Protein AF-A0A7J4T9Z7-F1 (afdb_monomer_lite)

Radius of gyration: 15.79 Å; chains: 1; bounding box: 37×26×43 Å

Foldseek 3Di:
DAPPFFPDNALLVLLCVLLVHDLVVLVVCVVVVVDDPVRSVVVSLVRSVVSDPDSDPVVSCVSSPPRHTDPCSVVVVVVCVVVVHDDDDDDPGDD

Secondary structure (DSSP, 8-state):
-BTTTBSSS-HHHHHHHHHT---HHHHHHHHTTSS-HHHHHHHHHHHHHHH-SS-SHHHHHHHHTT--B-TTHHHHHHHHHHTT-------SS--

Structure (mmCIF, N/CA/C/O backbone):
data_AF-A0A7J4T9Z7-F1
#
_entry.id   AF-A0A7J4T9Z7-F1
#
loop_
_atom_site.group_PDB
_atom_site.id
_atom_site.type_symbol
_atom_site.label_atom_id
_atom_site.label_alt_id
_atom_site.label_comp_id
_atom_site.label_asym_id
_atom_site.label_entity_id
_atom_site.label_seq_id
_atom_site.pdbx_PDB_ins_code
_atom_site.Cartn_x
_atom_site.Cartn_y
_atom_site.Cartn_z
_atom_site.occupancy
_atom_site.B_iso_or_equiv
_atom_site.auth_seq_id
_atom_site.auth_comp_id
_atom_site.auth_asym_id
_atom_site.auth_atom_id
_atom_site.pdbx_PDB_model_num
ATOM 1 N N . MET A 1 1 ? -7.406 -2.105 3.024 1.00 89.94 1 MET A N 1
ATOM 2 C CA . MET A 1 1 ? -6.294 -1.256 3.511 1.00 89.94 1 MET A CA 1
ATOM 3 C C . MET A 1 1 ? -6.103 -0.080 2.571 1.00 89.94 1 MET A C 1
ATOM 5 O O . MET A 1 1 ? -6.417 1.039 2.962 1.00 89.94 1 MET A O 1
ATOM 9 N N . ASP A 1 2 ? -5.670 -0.333 1.336 1.00 92.38 2 ASP A N 1
ATOM 10 C CA . ASP A 1 2 ? -5.570 0.691 0.293 1.00 92.38 2 ASP A CA 1
ATOM 11 C C . ASP A 1 2 ? -6.931 1.355 0.038 1.00 92.38 2 ASP A C 1
ATOM 13 O O . ASP A 1 2 ? -7.959 0.672 0.040 1.00 92.38 2 ASP A O 1
ATOM 17 N N . ARG A 1 3 ? -6.938 2.688 -0.108 1.00 91.25 3 ARG A N 1
ATOM 18 C CA . ARG A 1 3 ? -8.131 3.541 -0.297 1.00 91.25 3 ARG A CA 1
ATOM 19 C C . ARG A 1 3 ? -9.198 3.467 0.808 1.00 91.25 3 ARG A C 1
ATOM 21 O O . ARG A 1 3 ? -10.295 3.982 0.626 1.00 91.25 3 ARG A O 1
ATOM 28 N N . VAL A 1 4 ? -8.884 2.838 1.943 1.00 93.12 4 VAL A N 1
ATOM 29 C CA . VAL A 1 4 ? -9.750 2.768 3.138 1.00 93.12 4 VAL A CA 1
ATOM 30 C C . VAL A 1 4 ? -9.034 3.333 4.360 1.00 93.12 4 VAL A C 1
ATOM 32 O O . VAL A 1 4 ? -9.592 4.153 5.071 1.00 93.12 4 VAL A O 1
ATOM 35 N N . LEU A 1 5 ? -7.799 2.889 4.608 1.00 93.19 5 LEU A N 1
ATOM 36 C CA . LEU A 1 5 ? -6.933 3.389 5.684 1.00 93.19 5 LEU A CA 1
ATOM 37 C C . LEU A 1 5 ? -5.784 4.223 5.118 1.00 93.19 5 LEU A C 1
ATOM 39 O O . LEU A 1 5 ? -5.319 5.156 5.759 1.00 93.19 5 LEU A O 1
ATOM 43 N N . VAL A 1 6 ? -5.333 3.871 3.916 1.00 93.88 6 VAL A N 1
ATOM 44 C CA . VAL A 1 6 ? -4.296 4.574 3.163 1.00 93.88 6 VAL A CA 1
ATOM 45 C C . VAL A 1 6 ? -4.953 5.590 2.235 1.00 93.88 6 VAL A C 1
ATOM 47 O O . VAL A 1 6 ? -5.796 5.212 1.418 1.00 93.88 6 VAL A O 1
ATOM 50 N N . ASP A 1 7 ? -4.525 6.847 2.328 1.00 94.94 7 ASP A N 1
ATOM 51 C CA . ASP A 1 7 ? -4.949 7.953 1.461 1.00 94.94 7 ASP A CA 1
ATOM 52 C C . ASP A 1 7 ? -4.063 8.048 0.208 1.00 94.94 7 ASP A C 1
ATOM 54 O O . ASP A 1 7 ? -3.404 9.041 -0.093 1.00 94.94 7 ASP A O 1
ATOM 58 N N . HIS A 1 8 ? -3.972 6.925 -0.495 1.00 92.38 8 HIS A N 1
ATOM 59 C CA . HIS A 1 8 ? -3.235 6.776 -1.741 1.00 92.38 8 HIS A CA 1
ATOM 60 C C . HIS A 1 8 ? -3.935 5.738 -2.615 1.00 92.38 8 HIS A C 1
ATOM 62 O O . HIS A 1 8 ? -4.729 4.937 -2.114 1.00 92.38 8 HIS A O 1
ATOM 68 N N . PHE A 1 9 ? -3.630 5.715 -3.916 1.00 90.75 9 PHE A N 1
ATOM 69 C CA . PHE A 1 9 ? -4.229 4.737 -4.828 1.00 90.75 9 PHE A CA 1
ATOM 70 C C . PHE A 1 9 ? -3.964 3.297 -4.366 1.00 90.75 9 PHE A C 1
ATOM 72 O O . PHE A 1 9 ? -4.889 2.494 -4.266 1.00 90.75 9 PHE A O 1
ATOM 79 N N . SER A 1 10 ? -2.711 3.007 -4.019 1.00 91.12 10 SER A N 1
ATOM 80 C CA . SER A 1 10 ? -2.299 1.821 -3.274 1.00 91.12 10 SER A CA 1
ATOM 81 C C . SER A 1 10 ? -0.918 2.028 -2.658 1.00 91.12 10 SER A C 1
ATOM 83 O O . SER A 1 10 ? -0.165 2.920 -3.070 1.00 91.12 10 SER A O 1
ATOM 85 N N . THR A 1 11 ? -0.567 1.180 -1.694 1.00 92.81 11 THR A N 1
ATOM 86 C CA . THR A 1 11 ? 0.780 1.142 -1.105 1.00 92.81 11 THR A CA 1
ATOM 87 C C . THR A 1 11 ? 1.837 0.741 -2.147 1.00 92.81 11 THR A C 1
ATOM 89 O O . THR A 1 11 ? 2.952 1.256 -2.125 1.00 92.81 11 THR A O 1
ATOM 92 N N . TRP A 1 12 ? 1.479 -0.112 -3.115 1.00 93.81 12 TRP A N 1
ATOM 93 C CA . TRP A 1 12 ? 2.333 -0.443 -4.263 1.00 93.81 12 TRP A CA 1
ATOM 94 C C . TRP A 1 12 ? 2.601 0.776 -5.150 1.00 93.81 12 TRP A C 1
ATOM 96 O O . TRP A 1 12 ? 3.759 1.082 -5.422 1.00 93.81 12 TRP A O 1
ATOM 106 N N . GLN A 1 13 ? 1.553 1.531 -5.505 1.00 94.12 13 GLN A N 1
ATOM 107 C CA . GLN A 1 13 ? 1.697 2.756 -6.294 1.00 94.12 13 GLN A CA 1
ATOM 108 C C . GLN A 1 13 ? 2.594 3.773 -5.589 1.00 94.12 13 GLN A C 1
ATOM 110 O O . GLN A 1 13 ? 3.463 4.362 -6.216 1.00 94.12 13 GLN A O 1
ATOM 115 N N . PHE A 1 14 ? 2.460 3.914 -4.268 1.00 95.31 14 PHE A N 1
ATOM 116 C CA . PHE A 1 14 ? 3.311 4.813 -3.488 1.00 95.31 14 PHE A CA 1
ATOM 117 C C . PHE A 1 14 ? 4.804 4.446 -3.582 1.00 95.31 14 PHE A C 1
ATOM 119 O O . PHE A 1 14 ? 5.670 5.322 -3.646 1.00 95.31 14 PHE A O 1
ATOM 126 N N . VAL A 1 15 ? 5.123 3.147 -3.621 1.00 95.19 15 VAL A N 1
ATOM 127 C CA . VAL A 1 15 ? 6.494 2.673 -3.859 1.00 95.19 15 VAL A CA 1
ATOM 128 C C . VAL A 1 15 ? 6.952 2.984 -5.281 1.00 95.19 15 VAL A C 1
ATOM 130 O O . VAL A 1 15 ? 8.078 3.456 -5.452 1.00 95.19 15 VAL A O 1
ATOM 133 N N . TYR A 1 16 ? 6.104 2.755 -6.286 1.00 95.81 16 TYR A N 1
ATOM 134 C CA . TYR A 1 16 ? 6.438 3.070 -7.675 1.00 95.81 16 TYR A CA 1
ATOM 135 C C . TYR A 1 16 ? 6.717 4.560 -7.864 1.00 95.81 16 TYR A C 1
ATOM 137 O O . TYR A 1 16 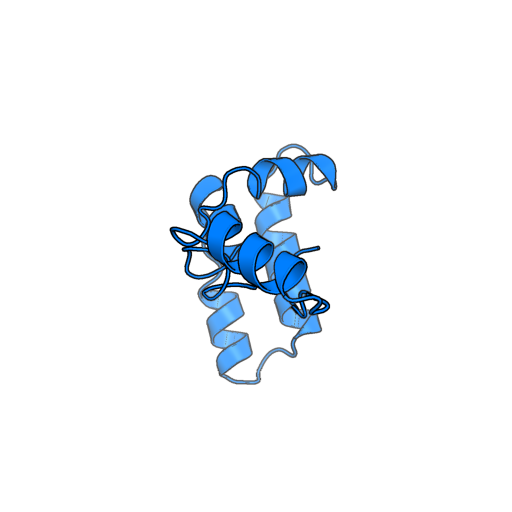? 7.741 4.917 -8.443 1.00 95.81 16 TYR A O 1
ATOM 145 N N . ASP A 1 17 ? 5.883 5.421 -7.284 1.00 95.19 17 ASP A N 1
ATOM 146 C CA . ASP A 1 17 ? 6.015 6.874 -7.375 1.00 95.19 17 ASP A CA 1
ATOM 147 C C . ASP A 1 17 ? 7.333 7.358 -6.755 1.00 95.19 17 ASP A C 1
ATOM 149 O O . ASP A 1 17 ? 8.048 8.168 -7.350 1.00 95.19 17 ASP A O 1
ATOM 153 N N . LYS A 1 18 ? 7.720 6.811 -5.593 1.00 94.88 18 LYS A N 1
ATOM 154 C CA . LYS A 1 18 ? 9.015 7.114 -4.957 1.00 94.88 18 LYS A CA 1
ATOM 155 C C . LYS A 1 18 ? 10.216 6.674 -5.781 1.00 94.88 18 LYS A C 1
ATOM 157 O O . LYS A 1 18 ? 11.250 7.337 -5.743 1.00 94.88 18 LYS A O 1
ATOM 162 N N . LEU A 1 19 ? 10.099 5.540 -6.464 1.00 95.75 19 LEU A N 1
ATOM 163 C CA . LEU A 1 19 ? 11.140 5.010 -7.342 1.00 95.75 19 LEU A CA 1
ATOM 164 C C . LEU A 1 19 ? 11.076 5.600 -8.757 1.00 95.75 19 LEU A C 1
ATOM 166 O O . LEU A 1 19 ? 11.966 5.322 -9.556 1.00 95.75 19 LEU A O 1
ATOM 170 N N . GLN A 1 20 ? 10.059 6.414 -9.057 1.00 96.44 20 GLN A N 1
ATOM 171 C CA . GLN A 1 20 ? 9.789 6.980 -10.379 1.00 96.44 20 GLN A CA 1
ATOM 172 C C . GLN A 1 20 ? 9.677 5.905 -11.476 1.00 96.44 20 GLN A C 1
ATOM 174 O O . GLN A 1 20 ? 10.157 6.080 -12.596 1.00 96.44 20 GLN A O 1
ATOM 179 N N . ILE A 1 21 ? 9.039 4.784 -11.140 1.00 96.81 21 ILE A N 1
ATOM 180 C CA . ILE A 1 21 ? 8.752 3.656 -12.038 1.00 96.81 21 ILE A CA 1
ATOM 181 C C . ILE A 1 21 ? 7.243 3.514 -12.253 1.00 96.81 21 ILE A C 1
ATOM 183 O O . ILE A 1 21 ? 6.447 4.132 -11.554 1.00 96.81 21 ILE A O 1
ATOM 187 N N . ASN A 1 22 ? 6.847 2.702 -13.231 1.00 95.00 22 ASN A N 1
ATOM 188 C CA . ASN A 1 22 ? 5.448 2.497 -13.595 1.00 95.00 22 ASN A CA 1
ATOM 189 C C . ASN A 1 22 ? 5.210 1.028 -13.985 1.00 95.00 22 ASN A C 1
ATOM 191 O O . ASN A 1 22 ? 6.011 0.459 -14.728 1.00 95.00 22 ASN A O 1
ATOM 195 N N . ASN A 1 23 ? 4.123 0.433 -13.490 1.00 94.88 23 ASN A N 1
ATOM 196 C CA . ASN A 1 23 ? 3.717 -0.945 -13.763 1.00 94.88 23 ASN A CA 1
ATOM 197 C C . ASN A 1 23 ? 2.533 -1.065 -14.753 1.00 94.88 23 ASN A C 1
ATOM 199 O O . ASN A 1 23 ? 1.962 -2.144 -14.885 1.00 94.88 23 ASN A O 1
ATOM 203 N N . ASP A 1 24 ? 2.173 -0.003 -15.483 1.00 95.62 24 ASP A N 1
ATOM 204 C CA . ASP A 1 24 ? 1.030 0.028 -16.415 1.00 95.62 24 ASP A CA 1
ATOM 205 C C . ASP A 1 24 ? 0.982 -1.164 -17.385 1.00 95.62 24 ASP A C 1
ATOM 207 O O . ASP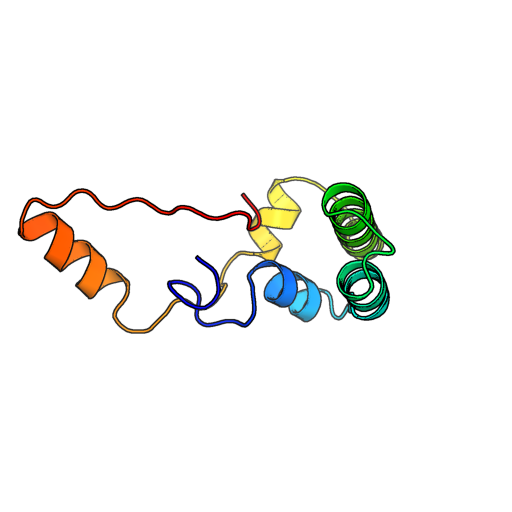 A 1 24 ? -0.093 -1.690 -17.674 1.00 95.62 24 ASP A O 1
ATOM 211 N N . GLU A 1 25 ? 2.133 -1.615 -17.892 1.00 94.81 25 GLU A N 1
ATOM 212 C CA . GLU A 1 25 ? 2.194 -2.760 -18.803 1.00 94.81 25 GLU A CA 1
ATOM 213 C C . GLU A 1 25 ? 1.769 -4.065 -18.113 1.00 94.81 25 GLU A C 1
ATOM 215 O O . GLU A 1 25 ? 0.906 -4.781 -18.633 1.00 94.81 25 GLU A O 1
ATOM 220 N N . SER A 1 26 ? 2.328 -4.361 -16.933 1.00 94.31 26 SER A N 1
ATOM 221 C CA . SER A 1 26 ? 2.008 -5.577 -16.176 1.00 94.31 26 SER A CA 1
ATOM 222 C C . SER A 1 26 ? 0.554 -5.541 -15.693 1.00 94.31 26 SER A C 1
ATOM 224 O O . SER A 1 26 ? -0.173 -6.525 -15.851 1.00 94.31 26 SER A O 1
ATOM 226 N N . LEU A 1 27 ? 0.091 -4.379 -15.222 1.00 94.06 27 LEU A N 1
ATOM 227 C CA . LEU A 1 27 ? -1.288 -4.154 -14.798 1.00 94.06 27 LEU A CA 1
ATOM 228 C C . LEU A 1 27 ? -2.281 -4.335 -15.955 1.00 94.06 27 LEU A C 1
ATOM 230 O O . LEU A 1 27 ? -3.335 -4.949 -15.787 1.00 94.06 27 LEU A O 1
ATOM 234 N N . ASN A 1 28 ? -1.956 -3.839 -17.150 1.00 96.62 28 ASN A N 1
ATOM 235 C CA . ASN A 1 28 ? -2.805 -4.001 -18.328 1.00 96.62 28 ASN A CA 1
ATOM 236 C C . ASN A 1 28 ? -2.923 -5.473 -18.757 1.00 96.62 28 ASN A C 1
ATOM 238 O O . ASN A 1 28 ? -4.008 -5.922 -19.128 1.00 96.62 28 ASN A O 1
ATOM 242 N N . LEU A 1 29 ? -1.830 -6.240 -18.690 1.00 97.06 29 LEU A N 1
ATOM 243 C CA . LEU A 1 29 ? -1.856 -7.677 -18.976 1.00 97.06 29 LEU A CA 1
ATOM 244 C C . LEU A 1 29 ? -2.694 -8.446 -17.943 1.00 97.06 29 LEU A C 1
ATOM 246 O O . LEU A 1 29 ? -3.509 -9.287 -18.332 1.00 97.06 29 LEU A O 1
ATOM 250 N N . TYR A 1 30 ? -2.551 -8.117 -16.658 1.00 95.62 30 TYR A N 1
ATOM 251 C CA . TYR A 1 30 ? -3.368 -8.685 -15.584 1.00 95.62 30 TYR A CA 1
ATOM 252 C C . TYR A 1 30 ? -4.863 -8.384 -15.779 1.00 95.62 30 TYR A C 1
ATOM 254 O O . TYR A 1 30 ? -5.684 -9.299 -15.789 1.00 95.62 30 TYR A O 1
ATOM 262 N N . ASN A 1 31 ? -5.223 -7.130 -16.075 1.00 95.25 31 ASN A N 1
ATOM 263 C CA . ASN A 1 31 ? -6.615 -6.721 -16.318 1.00 95.25 31 ASN A CA 1
ATOM 264 C C . ASN A 1 31 ? -7.259 -7.394 -17.544 1.00 95.25 31 ASN A C 1
ATOM 266 O O . ASN A 1 31 ? -8.482 -7.490 -17.628 1.00 95.25 31 ASN A O 1
ATOM 270 N N . GLN A 1 32 ? -6.456 -7.870 -18.499 1.00 97.50 32 GLN A N 1
ATOM 271 C CA . GLN A 1 32 ? -6.924 -8.646 -19.655 1.00 97.50 32 GLN A CA 1
ATOM 272 C C . GLN A 1 32 ? -7.029 -10.154 -19.368 1.00 97.50 32 GLN A C 1
ATOM 274 O O . GLN A 1 32 ? -7.383 -10.914 -20.269 1.00 97.50 32 GLN A O 1
ATOM 279 N N . GLY A 1 33 ? -6.684 -10.600 -18.156 1.00 96.94 33 GLY A N 1
ATOM 280 C CA . GLY A 1 33 ? -6.617 -12.015 -17.785 1.00 96.94 33 GLY A CA 1
ATOM 281 C C . GLY A 1 33 ? -5.466 -12.772 -18.452 1.00 96.94 33 GLY A C 1
ATOM 282 O O . GLY A 1 33 ? -5.524 -13.994 -18.558 1.00 96.94 33 GLY A O 1
ATOM 283 N N . LYS A 1 34 ? -4.445 -12.060 -18.952 1.00 97.50 34 LYS A N 1
ATOM 284 C CA . LYS A 1 34 ? -3.251 -12.661 -19.576 1.00 97.50 34 LYS A CA 1
ATOM 285 C C . LYS A 1 34 ? -2.175 -13.039 -18.564 1.00 97.50 34 LYS A C 1
ATOM 287 O O . LYS A 1 34 ? -1.274 -13.788 -18.920 1.00 97.50 34 LYS A O 1
ATOM 292 N N . LEU A 1 35 ? -2.263 -12.485 -17.360 1.00 97.06 35 LEU A N 1
ATOM 293 C CA . LEU A 1 35 ? -1.460 -12.860 -16.207 1.00 97.06 35 LEU A CA 1
ATOM 294 C C . LEU A 1 35 ? -2.409 -13.282 -15.097 1.00 97.06 35 LEU A C 1
ATOM 296 O O . LEU A 1 35 ? -3.449 -12.644 -14.906 1.00 97.06 35 LEU A O 1
ATOM 300 N N . ASP A 1 36 ? -2.032 -14.312 -14.353 1.00 96.38 36 ASP A N 1
ATOM 301 C CA . ASP A 1 36 ? -2.614 -14.528 -13.034 1.00 96.38 36 ASP A CA 1
ATOM 302 C C . ASP A 1 36 ? -2.017 -13.558 -11.990 1.00 96.38 36 ASP A C 1
ATOM 304 O O . ASP A 1 36 ? -1.072 -12.807 -12.255 1.00 96.38 36 ASP A O 1
ATOM 308 N N . GLU A 1 37 ? -2.597 -13.544 -10.788 1.00 91.56 37 GLU A N 1
ATOM 309 C CA . GLU A 1 37 ? -2.161 -12.667 -9.692 1.00 91.56 37 GLU A CA 1
ATOM 310 C C . GLU A 1 37 ? -0.687 -12.895 -9.316 1.00 91.56 37 GLU A C 1
ATOM 312 O O . GLU A 1 37 ? 0.053 -11.945 -9.056 1.00 91.56 37 GLU A O 1
ATOM 317 N N . TRP A 1 38 ? -0.229 -14.149 -9.327 1.00 93.50 38 TRP A N 1
ATOM 318 C CA . TRP A 1 38 ? 1.137 -14.508 -8.956 1.00 93.50 38 TRP A CA 1
ATOM 319 C C . TRP A 1 38 ? 2.154 -14.111 -10.021 1.00 93.50 38 TRP A C 1
ATOM 321 O O . TRP A 1 38 ? 3.278 -13.721 -9.691 1.00 93.50 38 TRP A O 1
ATOM 331 N N . GLU A 1 39 ? 1.798 -14.240 -11.293 1.00 96.25 39 GLU A N 1
ATOM 332 C CA . GLU A 1 39 ? 2.604 -13.779 -12.417 1.00 96.25 39 GLU A CA 1
ATOM 333 C C . GLU A 1 39 ? 2.738 -12.259 -12.398 1.00 96.25 39 GLU A C 1
ATOM 335 O O . GLU A 1 39 ? 3.855 -11.746 -12.493 1.00 96.25 39 GLU A O 1
ATOM 340 N N . TRP A 1 40 ? 1.631 -11.547 -12.186 1.00 94.38 40 TRP A N 1
ATOM 341 C CA . TRP A 1 40 ? 1.632 -10.093 -12.066 1.00 94.38 40 TRP A CA 1
ATOM 342 C C . TRP A 1 40 ? 2.498 -9.614 -10.890 1.00 94.38 40 TRP A C 1
ATOM 344 O O . TRP A 1 40 ? 3.398 -8.793 -11.082 1.00 94.38 40 TRP A O 1
ATOM 354 N N . LEU A 1 41 ? 2.341 -10.216 -9.706 1.00 92.94 41 LEU A N 1
ATOM 355 C CA . LEU A 1 41 ? 3.128 -9.873 -8.518 1.00 92.94 41 LEU A CA 1
ATOM 356 C C . LEU A 1 41 ? 4.640 -10.059 -8.734 1.00 92.94 41 LEU A C 1
ATOM 358 O O . LEU A 1 41 ? 5.450 -9.249 -8.279 1.00 92.94 41 LEU A O 1
ATOM 362 N N . LYS A 1 42 ? 5.050 -11.120 -9.441 1.00 93.88 42 LYS A N 1
ATOM 363 C CA . LYS A 1 42 ? 6.468 -11.355 -9.765 1.00 93.88 42 LYS A CA 1
ATOM 364 C C . LYS A 1 42 ? 7.036 -10.259 -10.662 1.00 93.88 42 LYS A C 1
ATOM 366 O O . LYS A 1 42 ? 8.190 -9.876 -10.462 1.00 93.88 42 LYS A O 1
ATOM 371 N N . LEU A 1 43 ? 6.259 -9.771 -11.630 1.00 95.50 43 LEU A N 1
ATOM 372 C CA . LEU A 1 43 ? 6.679 -8.672 -12.501 1.00 95.50 43 LEU A CA 1
ATOM 373 C C . LEU A 1 43 ? 6.845 -7.377 -11.707 1.00 95.50 43 LEU A C 1
ATOM 375 O O . LEU A 1 43 ? 7.865 -6.708 -11.859 1.00 95.50 43 LEU A O 1
ATOM 379 N N . ASP A 1 44 ? 5.920 -7.077 -10.799 1.00 93.31 44 ASP A N 1
ATOM 380 C CA . ASP A 1 44 ? 6.000 -5.878 -9.962 1.00 93.31 44 ASP A CA 1
ATOM 381 C C . ASP A 1 44 ? 7.202 -5.928 -9.002 1.00 93.31 44 ASP A C 1
ATOM 383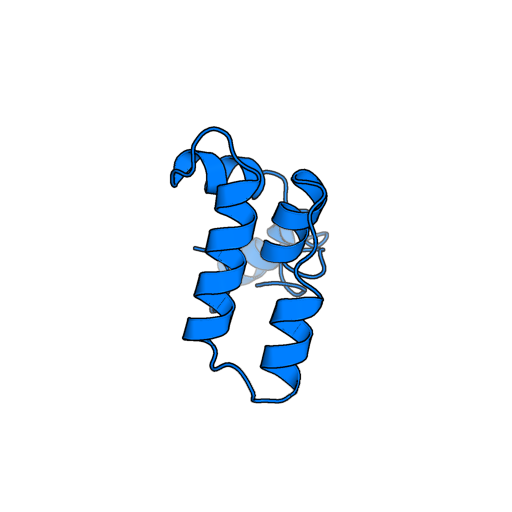 O O . ASP A 1 44 ? 7.936 -4.947 -8.857 1.00 93.31 44 ASP A O 1
ATOM 387 N N . LEU A 1 45 ? 7.495 -7.091 -8.407 1.00 93.75 45 LEU A N 1
ATOM 388 C CA . LEU A 1 45 ? 8.704 -7.285 -7.595 1.00 93.75 45 LEU A CA 1
ATOM 389 C C . LEU A 1 45 ? 9.989 -7.162 -8.428 1.00 93.75 45 LEU A C 1
ATOM 391 O O . LEU A 1 45 ? 10.972 -6.582 -7.961 1.00 93.75 45 LEU A O 1
ATOM 395 N N . ALA A 1 46 ? 10.002 -7.693 -9.654 1.00 95.38 46 ALA A N 1
ATOM 396 C CA . ALA A 1 46 ? 11.142 -7.57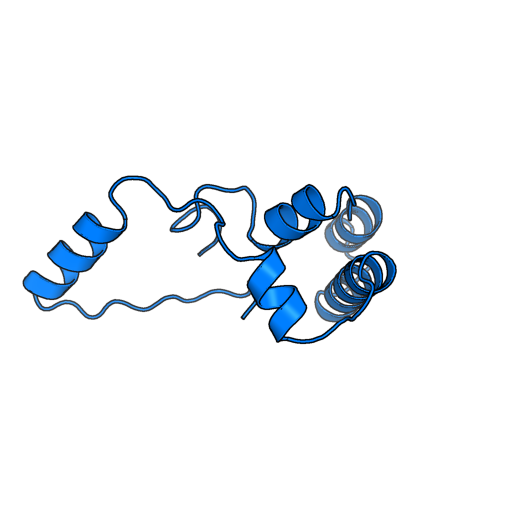3 -10.560 1.00 95.38 46 ALA A CA 1
ATOM 397 C C . ALA A 1 46 ? 11.384 -6.116 -10.980 1.00 95.38 46 ALA A C 1
ATOM 399 O O . ALA A 1 46 ? 12.535 -5.675 -11.009 1.00 95.38 46 ALA A O 1
ATOM 400 N N . LEU A 1 47 ? 10.309 -5.366 -11.234 1.00 95.94 47 LEU A N 1
ATOM 401 C CA . LEU A 1 47 ? 10.348 -3.943 -11.553 1.00 95.94 47 LEU A CA 1
ATOM 402 C C . LEU A 1 47 ? 10.973 -3.140 -10.402 1.00 95.94 47 LEU A C 1
ATOM 404 O O . LEU A 1 47 ? 11.943 -2.412 -10.616 1.00 95.94 47 LEU A O 1
ATOM 408 N N . ILE A 1 48 ? 10.496 -3.336 -9.167 1.00 95.25 48 ILE A N 1
ATOM 409 C CA . ILE A 1 48 ? 11.064 -2.673 -7.980 1.00 95.25 48 ILE A CA 1
ATOM 410 C C . ILE A 1 48 ? 12.530 -3.068 -7.787 1.00 95.25 48 ILE A C 1
ATOM 412 O O . ILE A 1 48 ? 13.376 -2.210 -7.531 1.00 95.25 48 ILE A O 1
ATOM 416 N N . LYS A 1 49 ? 12.853 -4.359 -7.924 1.00 95.62 49 LYS A N 1
ATOM 417 C CA . LYS A 1 49 ? 14.226 -4.859 -7.793 1.00 95.62 49 LYS A CA 1
ATOM 418 C C . LYS A 1 49 ? 15.175 -4.198 -8.794 1.00 95.62 49 LYS A C 1
ATOM 420 O O . LYS A 1 49 ? 16.303 -3.901 -8.420 1.00 95.62 49 LYS A O 1
ATOM 425 N N . GLY A 1 50 ? 14.730 -3.952 -10.027 1.00 96.38 50 GLY A N 1
ATOM 426 C CA . GLY A 1 50 ? 15.519 -3.256 -11.048 1.00 96.38 50 GLY A CA 1
ATOM 427 C C . GLY A 1 50 ? 15.791 -1.781 -10.732 1.00 96.38 50 GLY A C 1
ATOM 428 O O . GLY A 1 50 ? 16.775 -1.232 -11.219 1.00 96.38 50 GLY A O 1
ATOM 429 N N . ALA A 1 51 ? 14.960 -1.159 -9.894 1.00 95.56 51 ALA A N 1
ATOM 430 C CA . ALA A 1 51 ? 15.071 0.245 -9.497 1.00 95.56 51 ALA A CA 1
ATOM 431 C C . ALA A 1 51 ? 15.757 0.460 -8.132 1.00 95.56 51 ALA A C 1
ATOM 433 O O . ALA A 1 51 ? 15.951 1.598 -7.707 1.00 95.56 51 ALA A O 1
ATOM 434 N N . CYS A 1 52 ? 16.129 -0.613 -7.430 1.00 92.56 52 CYS A N 1
ATOM 435 C CA . CYS A 1 52 ? 16.756 -0.551 -6.111 1.00 92.56 52 CYS A CA 1
ATOM 436 C C . CYS A 1 52 ? 18.229 -0.974 -6.166 1.00 92.56 52 CYS A C 1
ATOM 438 O O . CYS A 1 52 ? 18.566 -1.982 -6.776 1.00 92.56 52 CYS A O 1
ATOM 440 N N . GLU A 1 53 ? 19.098 -0.282 -5.421 1.00 88.50 53 GLU A N 1
ATOM 441 C CA . GLU A 1 53 ? 20.491 -0.716 -5.217 1.00 88.50 53 GLU A CA 1
ATOM 442 C C . GLU A 1 53 ? 20.565 -2.046 -4.442 1.00 88.50 53 GLU A C 1
ATOM 444 O O . GLU A 1 53 ? 21.338 -2.939 -4.782 1.00 88.50 53 GLU A O 1
ATOM 449 N N . ALA A 1 54 ? 19.713 -2.200 -3.422 1.00 93.19 54 ALA A N 1
ATOM 450 C CA . ALA A 1 54 ? 19.581 -3.422 -2.637 1.00 93.19 54 ALA A CA 1
ATOM 451 C C . ALA A 1 54 ? 18.104 -3.766 -2.427 1.00 93.19 54 ALA A C 1
ATOM 453 O O . ALA A 1 54 ? 17.358 -3.003 -1.811 1.00 93.19 54 ALA A O 1
ATOM 454 N N . PHE A 1 55 ? 17.685 -4.937 -2.904 1.00 93.50 55 PHE A N 1
ATOM 455 C CA . PHE A 1 55 ? 16.311 -5.419 -2.780 1.00 93.50 55 PHE A CA 1
ATOM 456 C C . PHE A 1 55 ? 16.159 -6.317 -1.545 1.00 93.50 55 PHE A C 1
ATOM 458 O O . PHE A 1 55 ? 16.351 -7.531 -1.611 1.00 93.50 55 PHE A O 1
ATOM 465 N N . THR A 1 56 ? 15.866 -5.694 -0.403 1.00 94.12 56 THR A N 1
ATOM 466 C CA . THR A 1 56 ? 15.670 -6.347 0.901 1.00 94.12 56 THR A CA 1
ATOM 467 C C . THR A 1 56 ? 14.332 -5.931 1.515 1.00 94.12 56 THR A C 1
ATOM 469 O O . THR A 1 56 ? 13.767 -4.904 1.135 1.00 94.12 56 THR A O 1
ATOM 472 N N . ASP A 1 57 ? 13.846 -6.687 2.505 1.00 91.69 57 ASP A N 1
ATOM 473 C CA . ASP A 1 57 ? 12.654 -6.320 3.291 1.00 91.69 57 ASP A CA 1
ATOM 474 C C . ASP A 1 57 ? 12.777 -4.902 3.882 1.00 91.69 57 ASP A C 1
ATOM 476 O O . ASP A 1 57 ? 11.865 -4.086 3.757 1.00 91.69 57 ASP A O 1
ATOM 480 N N . GLN A 1 58 ? 13.950 -4.550 4.419 1.00 94.25 58 GLN A N 1
ATOM 481 C CA . GLN A 1 58 ? 14.195 -3.213 4.961 1.00 94.25 58 GLN A CA 1
ATOM 482 C C . GLN A 1 58 ? 14.077 -2.118 3.889 1.00 94.25 58 GLN A C 1
ATOM 484 O O . GLN A 1 58 ? 13.530 -1.047 4.165 1.00 94.25 58 GLN A O 1
ATOM 489 N N . THR A 1 59 ? 14.556 -2.373 2.666 1.00 93.69 59 THR A N 1
ATOM 490 C CA . THR A 1 59 ?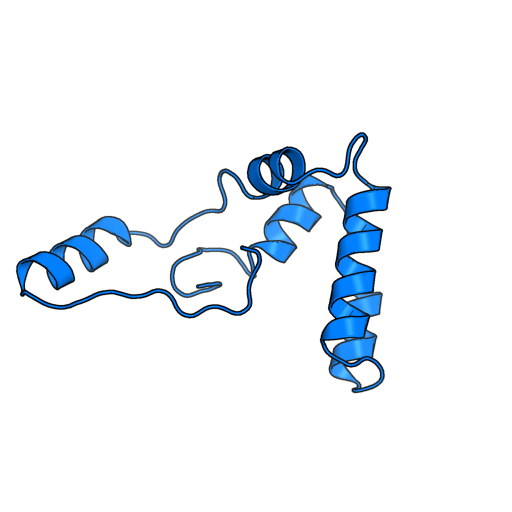 14.383 -1.436 1.547 1.00 93.69 59 THR A CA 1
ATOM 491 C C . THR A 1 59 ? 12.904 -1.241 1.231 1.00 93.69 59 THR A C 1
ATOM 493 O O . THR A 1 59 ? 12.465 -0.095 1.136 1.00 93.69 59 THR A O 1
ATOM 496 N N . LEU A 1 60 ? 12.126 -2.322 1.132 1.00 92.69 60 LEU A N 1
ATOM 497 C CA . LEU A 1 60 ? 10.687 -2.253 0.852 1.00 92.69 60 LEU A CA 1
ATOM 498 C C . LEU A 1 60 ? 9.923 -1.497 1.948 1.00 92.69 60 LEU A C 1
ATOM 500 O O . LEU A 1 60 ? 9.157 -0.585 1.637 1.00 92.69 60 LEU A O 1
ATOM 504 N N . ARG A 1 61 ? 10.202 -1.772 3.230 1.00 92.94 61 ARG A N 1
ATOM 505 C CA . ARG A 1 61 ? 9.614 -1.029 4.362 1.00 92.94 61 ARG A CA 1
ATOM 506 C C . ARG A 1 61 ? 9.944 0.458 4.305 1.00 92.94 61 ARG A C 1
ATOM 508 O O . ARG A 1 61 ? 9.073 1.293 4.537 1.00 92.94 61 ARG A O 1
ATOM 515 N N . ARG A 1 62 ? 11.186 0.812 3.962 1.00 94.25 62 ARG A N 1
ATOM 516 C CA . ARG A 1 62 ? 11.608 2.213 3.807 1.00 94.25 62 ARG A CA 1
ATOM 517 C C . ARG A 1 62 ? 10.897 2.900 2.640 1.00 94.25 62 ARG A C 1
ATOM 519 O O . ARG A 1 62 ? 10.555 4.078 2.743 1.00 94.25 62 ARG A O 1
ATOM 526 N N . LEU A 1 63 ? 10.669 2.187 1.540 1.00 94.31 63 LEU A N 1
ATOM 527 C CA . LEU A 1 63 ? 9.920 2.711 0.400 1.00 94.31 63 LEU A CA 1
ATOM 528 C C . LEU A 1 63 ? 8.446 2.925 0.766 1.00 94.31 63 LEU A C 1
ATOM 530 O O . LEU A 1 63 ? 7.922 4.005 0.518 1.00 94.31 63 LEU A O 1
ATOM 534 N N . ALA A 1 64 ? 7.815 1.985 1.470 1.00 93.25 64 ALA A N 1
ATOM 535 C CA . ALA A 1 64 ? 6.439 2.129 1.953 1.00 93.25 64 ALA A CA 1
ATOM 536 C C . ALA A 1 64 ? 6.278 3.168 3.081 1.00 93.25 64 ALA A C 1
ATOM 538 O O . ALA A 1 64 ? 5.184 3.686 3.308 1.00 93.25 64 ALA A O 1
ATOM 539 N N . HIS A 1 65 ? 7.351 3.494 3.808 1.00 94.50 65 HIS A N 1
ATOM 540 C CA . HIS A 1 65 ? 7.294 4.420 4.937 1.00 94.50 65 HIS A CA 1
ATOM 541 C C . HIS A 1 65 ? 6.784 5.806 4.523 1.00 94.50 65 HIS A C 1
ATOM 543 O O . HIS A 1 65 ? 7.275 6.406 3.564 1.00 94.50 65 HIS A O 1
ATOM 549 N N . GLY A 1 66 ? 5.852 6.355 5.299 1.00 93.69 66 GLY A N 1
ATOM 550 C CA . GLY A 1 66 ? 5.238 7.650 5.008 1.00 93.69 66 GLY A CA 1
ATOM 551 C C . GLY A 1 66 ? 4.143 7.586 3.946 1.00 93.69 66 GLY A C 1
ATOM 552 O O . GLY A 1 66 ? 3.758 8.636 3.442 1.00 93.69 66 GLY A O 1
ATOM 553 N N . THR A 1 67 ? 3.649 6.386 3.610 1.00 94.38 67 THR A N 1
ATOM 554 C CA . THR A 1 67 ? 2.385 6.249 2.878 1.00 94.38 67 THR A CA 1
ATOM 555 C C . THR A 1 67 ? 1.314 7.045 3.636 1.00 94.38 67 THR A C 1
ATOM 557 O O . THR A 1 67 ? 1.145 6.812 4.838 1.00 94.38 67 THR A O 1
ATOM 560 N N . PRO A 1 68 ? 0.635 8.005 2.988 1.00 95.00 68 PRO A N 1
ATOM 561 C CA . PRO A 1 68 ? -0.353 8.841 3.655 1.00 95.00 68 PRO A CA 1
ATOM 562 C C . PRO A 1 68 ? -1.518 7.990 4.164 1.00 95.00 68 PRO A C 1
ATOM 564 O O . PRO A 1 68 ? -1.950 7.034 3.517 1.00 95.00 68 PRO A O 1
ATOM 567 N N . LEU A 1 69 ? -2.011 8.333 5.348 1.00 95.69 69 LEU A N 1
ATOM 568 C CA . LEU A 1 69 ? -3.152 7.683 5.982 1.00 95.69 69 LEU A CA 1
ATOM 569 C C . LEU A 1 69 ? -4.374 8.591 5.877 1.00 95.69 69 LEU A C 1
ATOM 571 O O . LEU A 1 69 ? -4.232 9.812 5.849 1.00 95.69 69 LEU A O 1
ATOM 575 N N . MET A 1 70 ? -5.560 7.987 5.859 1.00 96.75 70 MET A N 1
ATOM 576 C CA . MET A 1 70 ? -6.819 8.725 5.874 1.00 96.75 70 MET A CA 1
ATOM 577 C C . MET A 1 70 ? -6.895 9.645 7.091 1.00 96.75 70 MET A C 1
ATOM 579 O O . MET A 1 70 ? -6.503 9.279 8.206 1.00 96.75 70 MET A O 1
ATOM 583 N N . GLU A 1 71 ? -7.440 10.839 6.877 1.00 96.69 71 GLU A N 1
ATOM 584 C CA . GLU A 1 71 ? -7.693 11.785 7.955 1.00 96.69 71 GLU A CA 1
ATOM 585 C C . GLU A 1 71 ? -8.581 11.139 9.032 1.00 96.69 71 GLU A C 1
ATOM 587 O O . GLU A 1 71 ? -9.510 10.388 8.733 1.00 96.69 71 GLU A O 1
ATOM 592 N N . ASN A 1 72 ? -8.286 11.419 10.303 1.00 96.56 72 ASN A N 1
ATOM 593 C CA . ASN A 1 72 ? -9.002 10.879 11.465 1.00 96.56 72 ASN A CA 1
ATOM 594 C C . ASN A 1 72 ? -8.969 9.345 11.614 1.00 96.56 72 ASN A C 1
ATOM 596 O O . ASN A 1 72 ? -9.690 8.809 12.457 1.00 96.56 72 ASN A O 1
ATOM 600 N N . LEU A 1 73 ? -8.103 8.630 10.882 1.00 96.12 73 LEU A N 1
ATOM 601 C CA . LEU A 1 73 ? -7.945 7.177 11.014 1.00 96.12 73 LEU A CA 1
ATOM 602 C C . LEU A 1 73 ? -7.713 6.744 12.469 1.00 96.12 73 LEU A C 1
ATOM 604 O O . LEU A 1 73 ? -8.366 5.822 12.952 1.00 96.12 73 LEU A O 1
ATOM 608 N N . HIS A 1 74 ? -6.800 7.421 13.169 1.00 95.25 74 HIS A N 1
ATOM 609 C CA . HIS A 1 74 ? -6.482 7.107 14.562 1.00 95.25 74 HIS A CA 1
ATOM 610 C C . HIS A 1 74 ? -7.692 7.288 15.480 1.00 95.25 74 HIS A C 1
ATOM 612 O O . HIS A 1 74 ? -8.018 6.374 16.226 1.00 95.25 74 HIS A O 1
ATOM 618 N N . TYR A 1 75 ? -8.397 8.415 15.350 1.00 97.81 75 TYR A N 1
ATOM 619 C CA . TYR A 1 75 ? -9.602 8.705 16.127 1.00 97.81 75 TYR A CA 1
ATOM 620 C C . TYR A 1 75 ? -10.711 7.669 15.888 1.00 97.81 75 TYR A C 1
ATOM 622 O O . TYR A 1 75 ? -11.341 7.198 16.832 1.00 97.81 75 TYR A O 1
ATOM 630 N N . CYS A 1 76 ? -10.925 7.275 14.630 1.00 97.12 76 CYS A N 1
ATOM 631 C CA . CYS A 1 76 ? -11.908 6.258 14.263 1.00 97.12 76 CYS A CA 1
ATOM 632 C C . CYS A 1 76 ? -11.587 4.898 14.902 1.00 97.12 76 CYS A C 1
ATOM 634 O O . CYS A 1 76 ? -12.454 4.289 15.527 1.00 97.12 76 CYS A O 1
ATOM 636 N N . ILE A 1 77 ? -10.335 4.438 14.786 1.00 97.31 77 ILE A N 1
ATOM 637 C CA . ILE A 1 77 ? -9.909 3.164 15.382 1.00 97.31 77 ILE A CA 1
ATOM 638 C C . ILE A 1 77 ? -10.029 3.215 16.907 1.00 97.31 77 ILE A C 1
ATOM 640 O O . ILE A 1 77 ? -10.551 2.274 17.494 1.00 97.31 77 ILE A O 1
ATOM 644 N N . GLU A 1 78 ? -9.571 4.295 17.538 1.00 98.25 78 GLU A N 1
ATOM 645 C CA . GLU A 1 78 ? -9.625 4.460 18.994 1.00 98.25 78 GLU A CA 1
ATOM 646 C C . GLU A 1 78 ? -11.069 4.436 19.509 1.00 98.25 78 GLU A C 1
ATOM 648 O O . GLU A 1 78 ? -11.373 3.673 20.419 1.00 98.25 78 GLU A O 1
ATOM 653 N N . THR A 1 79 ? -11.986 5.140 18.839 1.00 98.50 79 THR A N 1
ATOM 654 C CA . THR A 1 79 ? -13.417 5.134 19.188 1.00 98.50 79 THR A CA 1
ATOM 655 C C . THR A 1 79 ? -14.009 3.721 19.144 1.00 98.50 79 THR A C 1
ATOM 657 O O . THR A 1 79 ? -14.712 3.313 20.064 1.00 98.50 79 THR A O 1
ATOM 660 N N . LEU A 1 80 ? -13.695 2.939 18.105 1.00 98.12 80 LEU A N 1
ATOM 661 C CA . LEU A 1 80 ? -14.176 1.557 17.992 1.00 98.12 80 LEU A CA 1
ATOM 662 C C . LEU A 1 80 ? -13.626 0.662 19.112 1.00 98.12 80 LEU A C 1
ATOM 664 O O . LEU A 1 80 ? -14.343 -0.199 19.624 1.00 98.12 80 LEU A O 1
ATOM 668 N N . LEU A 1 81 ? -12.360 0.849 19.488 1.00 98.38 81 LEU A N 1
ATOM 669 C CA . LEU A 1 81 ? -11.740 0.095 20.578 1.00 98.38 81 LEU A CA 1
ATOM 670 C C . LEU A 1 81 ? -12.357 0.461 21.936 1.00 98.38 81 LEU A C 1
ATOM 672 O O . LEU A 1 81 ? -12.639 -0.440 22.727 1.00 98.38 81 LEU A O 1
ATOM 676 N N . ASP A 1 82 ? -12.620 1.746 22.180 1.00 98.56 82 ASP A N 1
ATOM 677 C CA . ASP A 1 82 ? -13.247 2.244 23.412 1.00 98.56 82 ASP A CA 1
ATOM 678 C C . ASP A 1 82 ? -14.685 1.729 23.589 1.00 98.56 82 ASP A C 1
ATOM 680 O O . ASP A 1 82 ? -15.124 1.456 24.708 1.00 98.56 82 ASP A O 1
ATOM 684 N N . GLU A 1 83 ? -15.408 1.514 22.488 1.00 98.50 83 GLU A N 1
ATOM 685 C CA . GLU A 1 83 ? -16.739 0.889 22.479 1.00 98.50 83 GLU A CA 1
ATOM 686 C C . GLU A 1 83 ? -16.700 -0.641 22.674 1.00 98.50 83 GLU A C 1
ATOM 688 O O . GLU A 1 83 ? -17.742 -1.298 22.751 1.00 98.50 83 GLU A O 1
ATOM 693 N N . GLY A 1 84 ? -15.507 -1.230 22.798 1.00 98.50 84 GLY A N 1
ATOM 694 C CA . GLY A 1 84 ? -15.311 -2.660 23.034 1.00 98.50 84 GLY A CA 1
ATOM 695 C C . GLY A 1 84 ? -15.344 -3.513 21.766 1.00 98.50 84 GLY A C 1
ATOM 696 O O . GLY A 1 84 ? -15.511 -4.734 21.853 1.00 98.50 84 GLY A O 1
ATOM 697 N N . HIS A 1 85 ? -15.190 -2.911 20.584 1.00 98.56 85 HIS A N 1
ATOM 698 C CA . HIS A 1 85 ? -15.072 -3.653 19.333 1.00 98.56 85 HIS A CA 1
ATOM 699 C C . HIS A 1 85 ? -13.647 -4.167 19.097 1.00 98.56 85 HIS A C 1
ATOM 701 O O . HIS A 1 85 ? -12.653 -3.597 19.542 1.00 98.56 85 HIS A O 1
ATOM 707 N N . HIS A 1 86 ? -13.541 -5.252 18.328 1.00 97.94 86 HIS A N 1
ATOM 708 C CA . HIS A 1 86 ? -12.266 -5.742 17.813 1.00 97.94 86 HIS A CA 1
ATOM 709 C C . HIS A 1 86 ? -12.051 -5.231 16.390 1.00 97.94 86 HIS A C 1
ATOM 711 O O . HIS A 1 86 ? -12.902 -5.421 15.521 1.00 97.94 86 HIS A O 1
ATOM 717 N N . VAL A 1 87 ? -10.892 -4.623 16.143 1.00 96.50 87 VAL A N 1
ATOM 718 C CA . VAL A 1 87 ? -10.512 -4.092 14.830 1.00 96.50 87 VAL A CA 1
ATOM 719 C C . VAL A 1 87 ? -9.456 -4.998 14.200 1.00 96.50 87 VAL A C 1
ATOM 721 O O . VAL A 1 87 ? -8.481 -5.375 14.848 1.00 96.50 87 VAL A O 1
ATOM 724 N N . ALA A 1 88 ? -9.637 -5.338 12.924 1.00 95.81 88 ALA A N 1
ATOM 725 C CA . ALA A 1 88 ? -8.681 -6.112 12.138 1.00 95.81 88 ALA A CA 1
ATOM 726 C C . ALA A 1 88 ? -8.511 -5.501 10.743 1.00 95.81 88 ALA A C 1
ATOM 728 O O . ALA A 1 88 ? -9.451 -4.946 10.174 1.00 95.81 88 ALA A O 1
ATOM 729 N N . ILE A 1 89 ? -7.312 -5.639 10.173 1.00 92.81 89 ILE A N 1
ATOM 730 C CA . ILE A 1 89 ? -7.020 -5.243 8.794 1.00 92.81 89 ILE A CA 1
ATOM 731 C C . ILE A 1 89 ? -6.951 -6.509 7.946 1.00 92.81 89 ILE A C 1
ATOM 733 O O . ILE A 1 89 ? -6.105 -7.369 8.175 1.00 92.81 89 ILE A O 1
ATOM 737 N N . ILE A 1 90 ? -7.819 -6.597 6.941 1.00 93.00 90 ILE A N 1
ATOM 738 C CA . ILE A 1 90 ? -7.784 -7.652 5.925 1.00 93.00 90 ILE A CA 1
ATOM 739 C C . ILE A 1 90 ? -7.351 -6.997 4.612 1.00 93.00 90 ILE A C 1
ATOM 741 O O . ILE A 1 90 ? -7.971 -6.034 4.150 1.00 93.00 90 ILE A O 1
ATOM 745 N N . SER A 1 91 ? -6.232 -7.456 4.051 1.00 90.00 91 SER A N 1
ATOM 746 C CA . SER A 1 91 ? -5.604 -6.850 2.876 1.00 90.00 91 SER A CA 1
ATOM 747 C C . SER A 1 91 ? -4.795 -7.880 2.093 1.00 90.00 91 SER A C 1
ATOM 749 O O . SER A 1 91 ? -4.083 -8.671 2.704 1.00 90.00 91 SER A O 1
ATOM 751 N N . GLY A 1 92 ? -4.874 -7.818 0.761 1.00 84.19 92 GLY A N 1
ATOM 752 C CA . GLY A 1 92 ? -3.940 -8.485 -0.159 1.00 84.19 92 GLY A CA 1
ATOM 753 C C . GLY A 1 92 ? -2.771 -7.589 -0.595 1.00 84.19 92 GLY A C 1
ATOM 754 O O . GLY A 1 92 ? -2.019 -7.951 -1.490 1.00 84.19 92 GLY A O 1
ATOM 755 N N . GLY A 1 93 ? -2.647 -6.390 -0.011 1.00 79.50 93 GLY A N 1
ATOM 756 C CA . GLY A 1 93 ? -1.550 -5.460 -0.292 1.00 79.50 93 GLY A CA 1
ATOM 757 C C . GLY A 1 93 ? -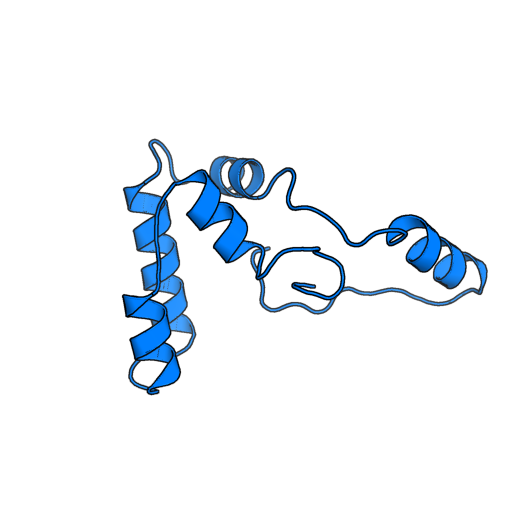0.202 -5.925 0.275 1.00 79.50 93 GLY A C 1
ATOM 758 O O . GLY A 1 93 ? -0.098 -6.982 0.886 1.00 79.50 93 GLY A O 1
ATOM 759 N N . MET A 1 94 ? 0.836 -5.108 0.086 1.00 77.12 94 MET A N 1
ATOM 760 C CA . MET A 1 94 ? 2.195 -5.392 0.565 1.00 77.12 94 MET A CA 1
ATOM 761 C C . MET A 1 94 ? 2.234 -5.543 2.104 1.00 77.12 94 MET A C 1
ATOM 763 O O . MET A 1 94 ? 1.670 -4.702 2.807 1.00 77.12 94 MET A O 1
ATOM 767 N N . GLN A 1 95 ? 2.878 -6.606 2.609 1.00 58.44 95 GLN A N 1
ATOM 768 C CA . GLN A 1 95 ? 2.982 -6.969 4.038 1.00 58.44 95 GLN A CA 1
ATOM 769 C C . GLN A 1 95 ? 4.432 -6.919 4.541 1.00 58.44 95 GLN A C 1
ATOM 771 O O . GLN A 1 95 ? 5.321 -7.358 3.781 1.00 58.44 95 GLN A O 1
#

Sequence (95 aa):
MDRVLVDHFSTWQFVYDKLQINNDESLNLYNQGKLDEWEWLKLDLALIKGACEAFTDQTLRRLAHGTPLMENLHYCIETLLDEGHHVAIISGGMQ

pLDDT: mean 94.06, std 4.97, range [58.44, 98.56]